Protein AF-A0A672K559-F1 (afdb_monomer_lite)

Structure (mmCIF, N/CA/C/O backbone):
data_AF-A0A672K559-F1
#
_entry.id   AF-A0A672K559-F1
#
loop_
_atom_site.group_PDB
_atom_site.id
_atom_site.type_symbol
_atom_site.label_atom_id
_atom_site.label_alt_id
_atom_site.label_comp_id
_atom_site.label_asym_id
_atom_site.label_entity_id
_atom_site.label_seq_id
_atom_site.pdbx_PDB_ins_code
_atom_site.Cartn_x
_atom_site.Cartn_y
_atom_site.Cartn_z
_atom_site.occupancy
_atom_site.B_iso_or_equiv
_atom_site.auth_seq_id
_atom_site.auth_comp_id
_atom_site.auth_asym_id
_atom_site.auth_atom_id
_atom_site.pdbx_PDB_model_num
ATOM 1 N N . MET A 1 1 ? 15.751 19.469 -13.334 1.00 46.34 1 MET A N 1
ATOM 2 C CA . MET A 1 1 ? 15.277 18.534 -12.292 1.00 46.34 1 MET A CA 1
ATOM 3 C C . MET A 1 1 ? 13.785 18.743 -12.144 1.00 46.34 1 MET A C 1
ATOM 5 O O . MET A 1 1 ? 13.338 19.421 -11.228 1.00 46.34 1 MET A O 1
ATOM 9 N N . GLU A 1 2 ? 13.014 18.216 -13.090 1.00 52.81 2 GLU A N 1
ATOM 10 C CA . GLU A 1 2 ? 11.556 18.189 -13.007 1.00 52.81 2 GLU A CA 1
ATOM 11 C C . GLU A 1 2 ? 11.130 16.982 -12.175 1.00 52.81 2 GLU A C 1
ATOM 13 O O . GLU A 1 2 ? 10.821 15.923 -12.704 1.00 52.81 2 GLU A O 1
ATOM 18 N N . PHE A 1 3 ? 11.205 17.116 -10.850 1.00 55.97 3 PHE A N 1
ATOM 19 C CA . PHE A 1 3 ? 10.983 15.975 -9.962 1.00 55.97 3 PHE A CA 1
ATOM 20 C C . PHE A 1 3 ? 9.495 15.672 -9.721 1.00 55.97 3 PHE A C 1
ATOM 22 O O . PHE A 1 3 ? 9.176 14.519 -9.490 1.00 55.97 3 PHE A O 1
ATOM 29 N N . LEU A 1 4 ? 8.561 16.633 -9.801 1.00 66.31 4 LEU A N 1
ATOM 30 C CA . LEU A 1 4 ? 7.144 16.386 -9.467 1.00 66.31 4 LEU A CA 1
ATOM 31 C C . LEU A 1 4 ? 6.189 17.339 -10.212 1.00 66.31 4 LEU A C 1
ATOM 33 O O . LEU A 1 4 ? 5.670 18.284 -9.624 1.00 66.31 4 LEU A O 1
ATOM 37 N N . ILE A 1 5 ? 5.930 17.120 -11.507 1.00 66.81 5 ILE A N 1
ATOM 38 C CA . ILE A 1 5 ? 4.896 17.900 -12.235 1.00 66.81 5 ILE A CA 1
ATOM 39 C C . ILE A 1 5 ? 3.468 17.375 -11.936 1.00 66.81 5 ILE A C 1
ATOM 41 O O . ILE A 1 5 ? 2.477 17.998 -12.308 1.00 66.81 5 ILE A O 1
ATOM 45 N N . GLY A 1 6 ? 3.324 16.263 -11.207 1.00 73.56 6 GLY A N 1
ATOM 46 C CA . GLY A 1 6 ? 2.030 15.662 -10.862 1.00 73.56 6 GLY A CA 1
ATOM 47 C C . GLY A 1 6 ? 1.850 15.427 -9.363 1.00 73.56 6 GLY A C 1
ATOM 48 O O . GLY A 1 6 ? 2.822 15.320 -8.618 1.00 73.56 6 GLY A O 1
ATOM 49 N N . SER A 1 7 ? 0.592 15.317 -8.919 1.00 86.44 7 SER A N 1
ATOM 50 C CA . SER A 1 7 ? 0.285 14.880 -7.550 1.00 86.44 7 SER A CA 1
ATOM 51 C C . SER A 1 7 ? 0.889 13.489 -7.309 1.00 86.44 7 SER A C 1
ATOM 53 O O . SER A 1 7 ? 0.720 12.622 -8.174 1.00 86.44 7 SER A O 1
ATOM 55 N N . PRO A 1 8 ? 1.515 13.227 -6.146 1.00 86.00 8 PRO A N 1
ATOM 56 C CA . PRO A 1 8 ? 2.073 11.913 -5.814 1.00 86.00 8 PRO A CA 1
ATOM 57 C C . PRO A 1 8 ? 1.017 10.797 -5.826 1.00 86.00 8 PRO A C 1
ATOM 59 O O . PRO A 1 8 ? 1.351 9.636 -6.034 1.00 86.00 8 PRO A O 1
ATOM 62 N N . PHE A 1 9 ? -0.267 11.139 -5.682 1.00 92.00 9 PHE A N 1
ATOM 63 C CA . PHE A 1 9 ? -1.381 10.191 -5.780 1.00 92.00 9 PHE A CA 1
ATOM 64 C C . PHE A 1 9 ? -1.872 9.944 -7.214 1.00 92.00 9 PHE A C 1
ATOM 66 O O . PHE A 1 9 ? -2.857 9.240 -7.406 1.00 92.00 9 PHE A O 1
ATOM 73 N N . SER A 1 10 ? -1.215 10.509 -8.230 1.00 89.94 10 SER A N 1
ATOM 74 C CA . SER A 1 10 ? -1.602 10.302 -9.636 1.00 89.94 10 SER A CA 1
ATOM 75 C C . SER A 1 10 ? -1.047 9.000 -10.216 1.00 89.94 10 SER A C 1
ATOM 77 O O . SER A 1 10 ? -1.578 8.513 -11.210 1.00 89.94 10 SER A O 1
ATOM 79 N N . SER A 1 11 ? 0.011 8.437 -9.622 1.00 88.81 11 SER A N 1
ATOM 80 C CA . SER A 1 11 ? 0.570 7.151 -10.046 1.00 88.81 11 SER A CA 1
ATOM 81 C C . SER A 1 11 ? -0.332 5.984 -9.613 1.00 88.81 11 SER A C 1
ATOM 83 O O . SER A 1 11 ? -1.062 6.114 -8.625 1.00 88.81 11 SER A O 1
ATOM 85 N N . PRO A 1 12 ? -0.275 4.823 -10.294 1.00 90.44 12 PRO A N 1
ATOM 86 C CA . PRO A 1 12 ? -1.035 3.640 -9.888 1.00 90.44 12 PRO A CA 1
ATOM 87 C C . PRO A 1 12 ? -0.805 3.250 -8.419 1.00 90.44 12 PRO A C 1
ATOM 89 O O . PRO A 1 12 ? -1.771 3.052 -7.681 1.00 90.44 12 PRO A O 1
ATOM 92 N N . VAL A 1 13 ? 0.456 3.231 -7.967 1.00 94.44 13 VAL A N 1
ATOM 93 C CA . VAL A 1 13 ? 0.811 2.965 -6.561 1.00 94.44 13 VAL A CA 1
ATOM 94 C C . VAL A 1 13 ? 0.306 4.068 -5.625 1.00 94.44 13 VAL A C 1
ATOM 96 O O . VAL A 1 13 ? -0.257 3.778 -4.571 1.00 94.44 13 VAL A O 1
ATOM 99 N N . GLY A 1 14 ? 0.408 5.337 -6.033 1.00 94.31 14 GLY A N 1
ATOM 100 C CA . GLY A 1 14 ? -0.054 6.485 -5.256 1.00 94.31 14 GLY A CA 1
ATOM 101 C C . GLY A 1 14 ? -1.558 6.445 -4.992 1.00 94.31 14 GLY A C 1
ATOM 102 O O . GLY A 1 14 ? -1.995 6.684 -3.867 1.00 94.31 14 GLY A O 1
ATOM 103 N N . GLN A 1 15 ? -2.359 6.055 -5.985 1.00 95.75 15 GLN A N 1
ATOM 104 C CA . GLN A 1 15 ? -3.801 5.869 -5.802 1.00 95.75 15 GLN A CA 1
ATOM 105 C C . GLN A 1 15 ? -4.121 4.774 -4.779 1.00 95.75 15 GLN A C 1
ATOM 107 O O . GLN A 1 15 ? -5.109 4.883 -4.050 1.00 95.75 15 GLN A O 1
ATOM 112 N N . ARG A 1 16 ? -3.313 3.706 -4.709 1.00 97.25 16 ARG A N 1
ATOM 113 C CA . ARG A 1 16 ? -3.528 2.625 -3.735 1.00 97.25 16 ARG A CA 1
ATOM 114 C C . ARG A 1 16 ? -3.103 3.042 -2.338 1.00 97.25 16 ARG A C 1
ATOM 116 O O . ARG A 1 16 ? -3.877 2.835 -1.408 1.00 97.25 16 ARG A O 1
ATOM 123 N N . ILE A 1 17 ? -1.979 3.746 -2.212 1.00 96.81 17 ILE A N 1
ATOM 124 C CA . ILE A 1 17 ? -1.544 4.365 -0.952 1.00 96.81 17 ILE A CA 1
ATOM 125 C C . ILE A 1 17 ? -2.621 5.316 -0.421 1.00 96.81 17 ILE A C 1
ATOM 127 O O . ILE A 1 17 ? -2.966 5.252 0.757 1.00 96.81 17 ILE A O 1
ATOM 131 N N . GLN A 1 18 ? -3.213 6.155 -1.278 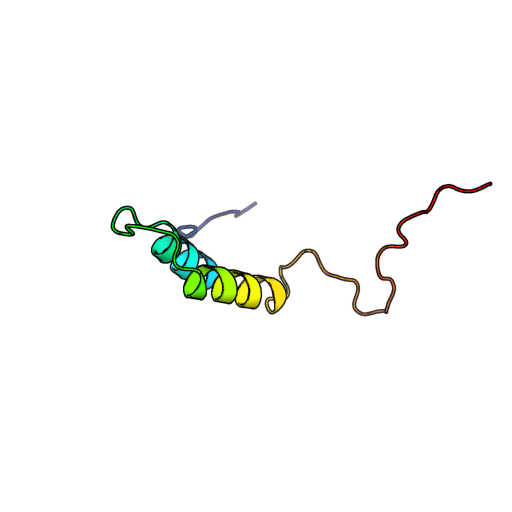1.00 97.50 18 GLN A N 1
ATOM 132 C CA . GLN A 1 18 ? -4.269 7.083 -0.864 1.00 97.50 18 GLN A CA 1
ATOM 133 C C . GLN A 1 18 ? -5.489 6.354 -0.277 1.00 97.50 18 GLN A C 1
ATOM 135 O O . GLN A 1 18 ? -6.082 6.821 0.693 1.00 97.50 18 GLN A O 1
ATOM 140 N N . LYS A 1 19 ? -5.858 5.197 -0.840 1.00 98.00 19 LYS A N 1
ATOM 141 C CA . LYS A 1 19 ? -6.951 4.365 -0.317 1.00 98.00 19 LYS A CA 1
ATOM 142 C C . LYS A 1 19 ? -6.560 3.675 0.991 1.00 98.00 19 LYS A C 1
ATOM 144 O O . LYS A 1 19 ? -7.324 3.754 1.947 1.00 98.00 19 LYS A O 1
ATOM 149 N N . ALA A 1 20 ? -5.372 3.071 1.045 1.00 98.19 20 ALA A N 1
ATOM 150 C CA . ALA A 1 20 ? -4.858 2.339 2.206 1.00 98.19 20 ALA A CA 1
ATOM 151 C C . ALA A 1 20 ? -4.607 3.235 3.435 1.00 98.19 20 ALA A C 1
ATOM 153 O O . ALA A 1 20 ? -4.562 2.747 4.558 1.00 98.19 20 ALA A O 1
ATOM 154 N N . THR A 1 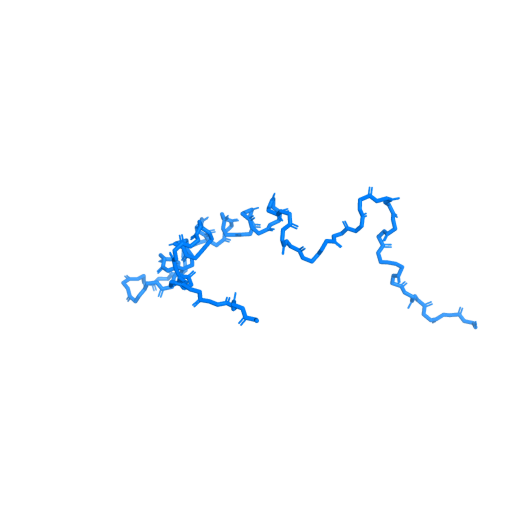21 ? -4.465 4.547 3.226 1.00 97.44 21 THR A N 1
ATOM 155 C CA . THR A 1 21 ? -4.235 5.555 4.278 1.00 97.44 21 THR A CA 1
ATOM 156 C C . THR A 1 21 ? -5.422 6.499 4.484 1.00 97.44 21 THR A C 1
ATOM 158 O O . THR A 1 21 ? -5.305 7.530 5.148 1.00 97.44 21 THR A O 1
ATOM 161 N N . SER A 1 22 ? -6.585 6.163 3.920 1.00 97.88 22 SER A N 1
ATOM 162 C CA . SER A 1 22 ? -7.798 6.957 4.087 1.00 97.88 22 SER A CA 1
ATOM 163 C C . SER A 1 22 ? -8.205 7.033 5.558 1.00 97.88 22 SER A C 1
ATOM 165 O O . SER A 1 22 ? -8.359 6.009 6.219 1.00 97.88 22 SER A O 1
ATOM 167 N N . ALA A 1 23 ? -8.499 8.239 6.047 1.00 97.31 23 ALA A N 1
ATOM 168 C CA . ALA A 1 23 ? -9.005 8.458 7.405 1.00 97.31 23 ALA A CA 1
ATOM 169 C C . ALA A 1 23 ? -10.367 7.782 7.681 1.00 97.31 23 ALA A C 1
ATOM 171 O O . ALA A 1 23 ? -10.815 7.745 8.823 1.00 97.31 23 ALA A O 1
ATOM 172 N N . ALA A 1 24 ? -11.042 7.270 6.645 1.00 97.56 24 ALA A N 1
ATOM 173 C CA . ALA A 1 24 ? -12.277 6.503 6.786 1.00 97.56 24 ALA A CA 1
ATOM 174 C C . ALA A 1 24 ? -12.046 5.032 7.188 1.00 97.56 24 ALA A C 1
ATOM 176 O O . ALA A 1 24 ? -12.993 4.371 7.623 1.00 97.56 24 ALA A O 1
ATOM 177 N N . LEU A 1 25 ? -10.824 4.506 7.039 1.00 97.38 25 LEU A N 1
ATOM 178 C CA . LEU A 1 25 ? -10.497 3.140 7.442 1.00 97.38 25 LEU A CA 1
ATOM 179 C C . LEU A 1 25 ? -10.527 3.011 8.969 1.00 97.38 25 LEU A C 1
ATOM 181 O O . LEU A 1 25 ? -9.933 3.808 9.687 1.00 97.38 25 LEU A O 1
ATOM 185 N N . GLN A 1 26 ? -11.222 1.984 9.463 1.00 98.06 26 GLN A N 1
ATOM 186 C CA . GLN A 1 26 ? -11.246 1.650 10.894 1.00 98.06 26 GLN A CA 1
ATOM 187 C C . GLN A 1 26 ? -9.982 0.892 11.332 1.00 98.06 26 GLN A C 1
ATOM 189 O O . GLN A 1 26 ? -9.591 0.952 12.492 1.00 98.06 26 GLN A O 1
ATOM 194 N N . THR A 1 27 ? -9.374 0.155 10.402 1.00 97.81 27 THR A N 1
ATOM 195 C CA . THR A 1 27 ? -8.155 -0.649 10.558 1.00 97.81 27 THR A CA 1
ATOM 196 C C . THR A 1 27 ? -7.508 -0.805 9.182 1.00 97.81 27 THR A C 1
ATOM 198 O O . THR A 1 27 ? -8.101 -0.443 8.162 1.00 97.81 27 THR A O 1
ATOM 201 N N . GLU A 1 28 ? -6.294 -1.328 9.155 1.00 97.94 28 GLU A N 1
ATOM 202 C CA . GLU A 1 28 ? -5.495 -1.570 7.970 1.00 97.94 28 GLU A CA 1
ATOM 203 C C . GLU A 1 28 ? -6.207 -2.497 6.978 1.00 97.94 28 GLU A C 1
ATOM 205 O O . GLU A 1 28 ? -6.629 -3.608 7.311 1.00 97.94 28 GLU A O 1
ATOM 210 N N . ASP A 1 29 ? -6.274 -2.069 5.717 1.00 98.19 29 ASP A N 1
ATOM 211 C CA . ASP A 1 29 ? -6.671 -2.939 4.615 1.00 98.19 29 ASP A CA 1
ATOM 212 C C . ASP A 1 29 ? -5.440 -3.701 4.108 1.00 98.19 29 ASP A C 1
ATOM 214 O O . ASP A 1 29 ? -4.677 -3.228 3.261 1.00 98.19 29 ASP A O 1
ATOM 218 N N . TRP A 1 30 ? -5.229 -4.900 4.653 1.00 98.31 30 TRP A N 1
ATOM 219 C CA . TRP A 1 30 ? -4.115 -5.762 4.255 1.00 98.31 30 TRP A CA 1
ATOM 220 C C . TRP A 1 30 ? -4.178 -6.203 2.793 1.00 98.31 30 TRP A C 1
ATOM 222 O O . TRP A 1 30 ? -3.130 -6.473 2.212 1.00 98.31 30 TRP A O 1
ATOM 232 N N . SER A 1 31 ? -5.363 -6.222 2.174 1.00 98.12 31 SER A N 1
ATOM 233 C CA . SER A 1 31 ? -5.473 -6.503 0.743 1.00 98.12 31 SER A CA 1
ATOM 234 C C . SER A 1 31 ? -4.855 -5.371 -0.074 1.00 98.12 31 SER A C 1
ATOM 236 O O . SER A 1 31 ? -4.079 -5.640 -0.987 1.00 98.12 31 SER A O 1
ATOM 238 N N . LEU A 1 32 ? -5.149 -4.111 0.272 1.00 97.94 32 LEU A N 1
ATOM 239 C CA . LEU A 1 32 ? -4.525 -2.953 -0.376 1.00 97.94 32 LEU A CA 1
ATOM 240 C C . LEU A 1 32 ? -3.023 -2.879 -0.089 1.00 97.94 32 LEU A C 1
ATOM 242 O O . LEU A 1 32 ? -2.258 -2.533 -0.984 1.00 97.94 32 LEU A O 1
ATOM 246 N N . ASN A 1 33 ? -2.593 -3.210 1.131 1.00 98.12 33 ASN A N 1
ATOM 247 C CA . ASN A 1 33 ? -1.171 -3.214 1.478 1.00 98.12 33 ASN A CA 1
ATOM 248 C C . ASN A 1 33 ? -0.378 -4.241 0.655 1.00 98.12 33 ASN A C 1
ATOM 250 O O . ASN A 1 33 ? 0.697 -3.911 0.163 1.00 98.12 33 ASN A O 1
ATOM 254 N N . LEU A 1 34 ? -0.909 -5.454 0.463 1.00 97.38 34 LEU A N 1
ATOM 255 C CA . LEU A 1 34 ? -0.259 -6.472 -0.369 1.00 97.38 34 LEU A CA 1
ATOM 256 C C . LEU A 1 34 ? -0.246 -6.075 -1.849 1.00 97.38 34 LEU A C 1
ATOM 258 O O . LEU A 1 34 ? 0.790 -6.184 -2.491 1.00 97.38 34 LEU A O 1
ATOM 262 N N . GLU A 1 35 ? -1.336 -5.500 -2.360 1.00 96.00 35 GLU A N 1
ATOM 263 C CA . GLU A 1 35 ? -1.378 -4.996 -3.737 1.00 96.00 35 GLU A CA 1
ATOM 264 C C . GLU A 1 35 ? -0.373 -3.853 -3.973 1.00 96.00 35 GLU A C 1
ATOM 266 O O . GLU A 1 35 ? 0.226 -3.756 -5.041 1.00 96.00 35 GLU A O 1
ATOM 271 N N . ILE A 1 36 ? -0.147 -2.984 -2.980 1.00 95.62 36 ILE A N 1
ATOM 272 C CA . ILE A 1 36 ? 0.910 -1.962 -3.046 1.00 95.62 36 ILE A CA 1
ATOM 273 C C . ILE A 1 36 ? 2.288 -2.623 -3.166 1.00 95.62 36 ILE A C 1
ATOM 275 O O . ILE A 1 36 ? 3.098 -2.171 -3.976 1.00 95.62 36 ILE A O 1
ATOM 279 N N . CYS A 1 37 ? 2.557 -3.674 -2.386 1.00 95.06 37 CYS A N 1
ATOM 280 C CA . CYS A 1 37 ? 3.810 -4.422 -2.473 1.00 95.06 37 CYS A CA 1
ATOM 281 C C . CYS A 1 37 ? 3.991 -5.066 -3.848 1.00 95.06 37 CYS A C 1
ATOM 283 O O . CYS A 1 37 ? 5.078 -4.955 -4.407 1.00 95.06 37 CYS A O 1
ATOM 285 N N . ASP A 1 38 ? 2.944 -5.674 -4.405 1.00 93.56 38 ASP A N 1
ATOM 286 C CA . ASP A 1 38 ? 2.987 -6.267 -5.743 1.00 93.56 38 ASP A CA 1
ATOM 287 C C . ASP A 1 38 ? 3.308 -5.201 -6.793 1.00 93.56 38 ASP A C 1
ATOM 289 O O . ASP A 1 38 ? 4.266 -5.354 -7.542 1.00 93.56 38 ASP A O 1
ATOM 293 N N . ILE A 1 39 ? 2.609 -4.057 -6.778 1.00 92.06 39 ILE A N 1
ATOM 294 C CA . ILE A 1 39 ? 2.883 -2.960 -7.717 1.00 92.06 39 ILE A CA 1
ATOM 295 C C . ILE A 1 39 ? 4.340 -2.498 -7.605 1.00 92.06 39 ILE A C 1
ATOM 297 O O . ILE A 1 39 ? 4.992 -2.353 -8.628 1.00 92.06 39 ILE A O 1
ATOM 301 N N . ILE A 1 40 ? 4.866 -2.284 -6.396 1.00 90.12 40 ILE A N 1
ATOM 302 C CA . ILE A 1 40 ? 6.254 -1.827 -6.206 1.00 90.12 40 ILE A CA 1
ATOM 303 C C . ILE A 1 40 ? 7.260 -2.875 -6.696 1.00 90.12 40 ILE A C 1
ATOM 305 O O . ILE A 1 40 ? 8.229 -2.515 -7.360 1.00 90.12 40 ILE A O 1
ATOM 309 N N . ASN A 1 41 ? 7.034 -4.149 -6.374 1.00 86.00 41 ASN A N 1
ATOM 310 C CA . ASN A 1 41 ? 7.936 -5.245 -6.723 1.00 86.00 41 ASN A CA 1
ATOM 311 C C . ASN A 1 41 ? 7.889 -5.601 -8.218 1.00 86.00 41 ASN A C 1
ATOM 313 O O . ASN A 1 41 ? 8.876 -6.105 -8.748 1.00 86.00 41 ASN A O 1
ATOM 317 N N . GLU A 1 42 ? 6.758 -5.364 -8.884 1.00 84.19 42 GLU A N 1
ATOM 318 C CA . GLU A 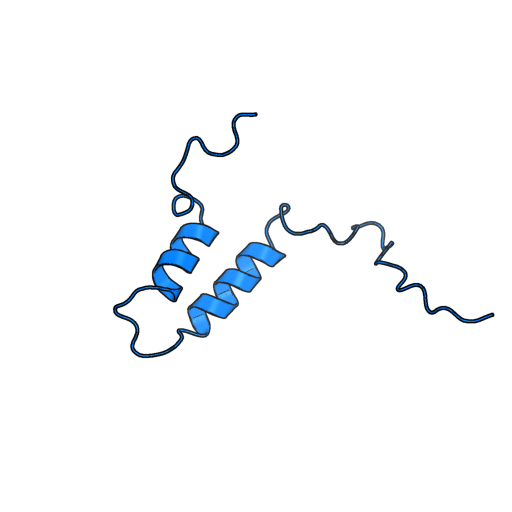1 42 ? 6.554 -5.644 -10.310 1.00 84.19 42 GLU A CA 1
ATOM 319 C C . GLU A 1 42 ? 6.846 -4.435 -11.213 1.00 84.19 42 GLU A C 1
ATOM 321 O O . GLU A 1 42 ? 7.018 -4.597 -12.422 1.00 84.19 42 GLU A O 1
ATOM 326 N N . THR A 1 43 ? 6.922 -3.216 -10.664 1.00 69.00 43 THR A N 1
ATOM 327 C CA . THR A 1 43 ? 7.383 -2.040 -11.415 1.00 69.00 43 THR A CA 1
ATOM 328 C C . THR A 1 43 ? 8.910 -1.959 -11.452 1.00 69.00 43 THR A C 1
ATOM 330 O O . THR A 1 43 ? 9.565 -2.043 -10.418 1.00 69.00 43 THR A O 1
ATOM 333 N N . ASP A 1 44 ? 9.465 -1.682 -12.638 1.00 56.22 44 ASP A N 1
ATOM 334 C CA . ASP A 1 44 ? 10.909 -1.531 -12.936 1.00 56.22 44 ASP A CA 1
ATOM 335 C C . ASP A 1 44 ? 11.615 -0.387 -12.152 1.00 56.22 44 ASP A C 1
ATOM 337 O O . ASP A 1 44 ? 12.809 -0.160 -12.311 1.00 56.22 44 ASP A O 1
ATOM 341 N N . ASP A 1 45 ? 10.880 0.336 -11.297 1.00 51.47 45 ASP A N 1
ATOM 342 C CA . ASP A 1 45 ? 11.337 1.462 -10.462 1.00 51.47 45 ASP A CA 1
ATOM 343 C C . ASP A 1 45 ? 11.557 1.065 -8.980 1.00 51.47 45 ASP A C 1
ATOM 345 O O . ASP A 1 45 ? 11.852 1.906 -8.128 1.00 51.47 45 ASP A O 1
ATOM 349 N N . GLY A 1 46 ? 11.414 -0.221 -8.629 1.00 50.88 46 GLY A N 1
ATOM 350 C CA . GLY A 1 46 ? 11.923 -0.741 -7.355 1.00 50.88 46 GLY A CA 1
ATOM 351 C C . GLY A 1 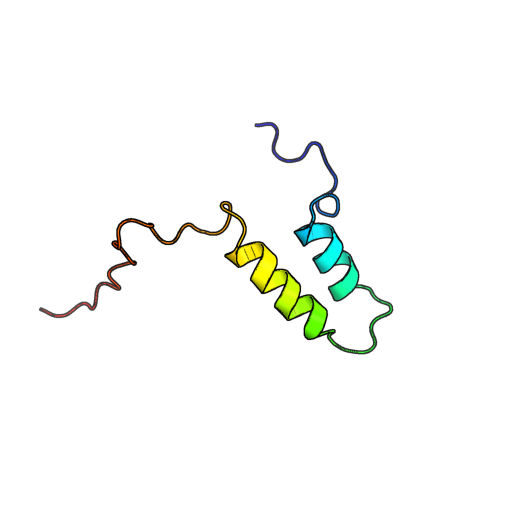46 ? 13.457 -0.623 -7.291 1.00 50.88 46 GLY A C 1
ATOM 352 O O . GLY A 1 46 ? 14.097 -0.544 -8.340 1.00 50.88 46 GLY A O 1
ATOM 353 N N . PRO A 1 47 ? 14.102 -0.607 -6.102 1.00 49.16 47 PRO A N 1
ATOM 354 C CA . PRO A 1 47 ? 15.559 -0.681 -6.017 1.00 49.16 47 PRO A CA 1
ATOM 355 C C . PRO A 1 47 ? 15.999 -1.984 -6.683 1.00 49.16 47 PRO A C 1
ATOM 357 O O . PRO A 1 47 ? 15.871 -3.058 -6.097 1.00 49.16 47 PRO A O 1
ATOM 360 N N . GLY A 1 48 ? 16.426 -1.865 -7.942 1.00 47.84 48 GLY A N 1
ATOM 361 C CA . GLY A 1 48 ? 16.619 -2.984 -8.843 1.00 47.84 48 GLY A CA 1
ATOM 362 C C . GLY A 1 48 ? 17.466 -4.048 -8.177 1.00 47.84 48 GLY A C 1
ATOM 363 O O . GLY A 1 48 ? 18.637 -3.826 -7.868 1.00 47.84 48 GLY A O 1
ATOM 364 N N . VAL A 1 49 ? 16.867 -5.214 -7.956 1.00 50.03 49 VAL A N 1
ATOM 365 C CA . VAL A 1 49 ? 17.652 -6.430 -7.812 1.00 50.03 49 VAL A CA 1
ATOM 366 C C . VAL A 1 49 ? 18.359 -6.594 -9.161 1.00 50.03 49 VAL A C 1
ATOM 368 O O . VAL A 1 49 ? 17.674 -6.639 -10.185 1.00 50.03 49 VAL A O 1
ATOM 371 N N . PRO A 1 50 ? 19.700 -6.623 -9.220 1.00 50.91 50 PRO A N 1
ATOM 372 C CA . PRO A 1 50 ? 20.395 -6.807 -10.485 1.00 50.91 50 PRO A CA 1
ATOM 373 C C . PRO A 1 50 ? 19.939 -8.119 -11.142 1.00 50.91 50 PRO A C 1
ATOM 375 O O . PRO A 1 50 ? 20.080 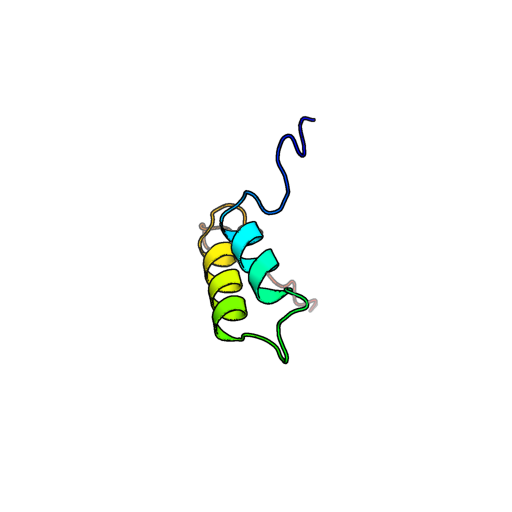-9.203 -10.574 1.00 50.91 50 PRO A O 1
ATOM 378 N N . HIS A 1 51 ? 19.349 -8.020 -12.336 1.00 49.47 51 HIS A N 1
ATOM 379 C CA . HIS A 1 51 ? 18.810 -9.156 -13.097 1.00 49.47 51 HIS A CA 1
ATOM 380 C C . HIS A 1 51 ? 19.895 -10.081 -13.691 1.00 49.47 51 HIS A C 1
ATOM 382 O O . HIS A 1 51 ? 19.578 -11.040 -14.392 1.00 49.47 51 HIS A O 1
ATOM 388 N N . ASP A 1 52 ? 21.173 -9.827 -13.412 1.00 56.78 52 ASP A N 1
ATOM 389 C CA . ASP A 1 52 ? 22.321 -10.644 -13.819 1.00 56.78 52 ASP A CA 1
ATOM 390 C C . ASP A 1 52 ? 22.694 -11.729 -12.788 1.00 56.78 52 ASP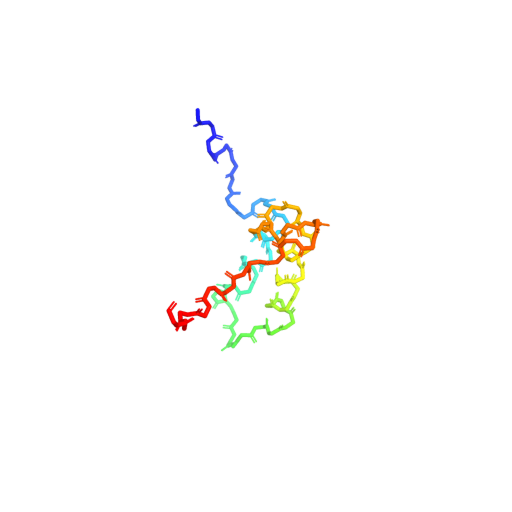 A C 1
ATOM 392 O O . ASP A 1 52 ? 23.685 -12.437 -12.958 1.00 56.78 52 ASP A O 1
ATOM 396 N N . GLY A 1 53 ? 21.907 -11.887 -11.718 1.00 48.91 53 GLY A N 1
ATOM 397 C CA . GLY A 1 53 ? 22.243 -12.807 -10.632 1.00 48.91 53 GLY A CA 1
ATOM 398 C C . GLY A 1 53 ? 23.337 -12.272 -9.704 1.00 48.91 53 GLY A C 1
ATOM 399 O O . GLY A 1 53 ? 23.734 -12.978 -8.776 1.00 48.91 53 GLY A O 1
ATOM 400 N N . SER A 1 54 ? 23.760 -11.015 -9.867 1.00 49.91 54 SER A N 1
ATOM 401 C CA . SER A 1 54 ? 24.565 -10.272 -8.894 1.00 49.91 54 SER A CA 1
ATOM 402 C C . SER A 1 54 ? 23.678 -9.769 -7.754 1.00 49.91 54 SER A C 1
ATOM 404 O O . SER A 1 54 ? 23.664 -8.584 -7.420 1.00 49.91 54 SER A O 1
ATOM 406 N N . GLY A 1 55 ? 22.886 -10.663 -7.153 1.00 49.38 55 GLY A N 1
ATOM 407 C CA . GLY A 1 55 ? 22.232 -10.372 -5.885 1.00 49.38 55 GLY A CA 1
ATOM 408 C C . GLY A 1 55 ? 23.305 -9.909 -4.908 1.00 49.38 55 GLY A C 1
ATOM 409 O O . GLY A 1 55 ? 24.359 -10.541 -4.827 1.00 49.38 55 GLY A O 1
ATOM 410 N N . LEU A 1 56 ? 23.052 -8.777 -4.244 1.00 49.56 56 LEU A N 1
ATOM 411 C CA . LEU A 1 56 ? 23.875 -8.209 -3.181 1.00 49.56 56 LEU A CA 1
ATOM 412 C C . LEU A 1 56 ? 24.611 -9.327 -2.446 1.00 49.56 56 LEU A C 1
ATOM 414 O O . LEU A 1 56 ? 24.009 -10.076 -1.674 1.00 49.56 56 LEU A O 1
ATOM 418 N N . SER A 1 57 ? 25.916 -9.441 -2.702 1.00 49.50 57 SER A N 1
ATOM 419 C CA . SER A 1 57 ? 26.800 -10.128 -1.783 1.00 49.50 57 SER A CA 1
ATOM 420 C C . SER A 1 57 ? 26.671 -9.343 -0.488 1.00 49.50 57 SER A C 1
ATOM 422 O O . SER A 1 57 ? 27.264 -8.275 -0.324 1.00 49.50 57 SER A O 1
ATOM 424 N N . LEU A 1 58 ? 25.797 -9.823 0.398 1.00 52.38 58 LEU A N 1
ATOM 425 C CA . LEU A 1 58 ? 25.889 -9.568 1.819 1.00 52.38 58 LEU A CA 1
ATOM 426 C C . LEU A 1 58 ? 27.304 -9.997 2.169 1.00 52.38 58 LEU A C 1
ATOM 428 O O . LEU A 1 58 ? 27.565 -11.188 2.348 1.00 52.38 58 LEU A O 1
ATOM 432 N N . ALA A 1 59 ? 28.218 -9.028 2.157 1.00 45.66 59 ALA A N 1
ATOM 433 C CA . ALA A 1 59 ? 29.575 -9.200 2.610 1.00 45.66 59 ALA A CA 1
ATOM 434 C C . ALA A 1 59 ? 29.477 -9.668 4.062 1.00 45.66 59 ALA A C 1
ATOM 436 O O . ALA A 1 59 ? 29.332 -8.869 4.983 1.00 45.66 59 ALA A O 1
ATOM 437 N N . HIS A 1 60 ? 29.478 -10.986 4.248 1.00 45.97 60 HIS A N 1
ATOM 438 C CA . HIS A 1 60 ? 29.802 -11.613 5.510 1.00 45.97 60 HIS A CA 1
ATOM 439 C C . HIS A 1 60 ? 31.255 -11.227 5.787 1.00 45.97 60 HIS A C 1
ATOM 441 O O . HIS A 1 60 ? 32.132 -11.615 5.011 1.00 45.97 60 HIS A O 1
ATOM 447 N N . PRO A 1 61 ? 31.541 -10.451 6.842 1.00 58.44 61 PRO A N 1
ATOM 448 C CA . PRO A 1 61 ? 32.913 -10.155 7.189 1.00 58.44 61 PRO A CA 1
ATOM 449 C C . PRO A 1 61 ? 33.463 -11.392 7.894 1.00 58.44 61 PRO A C 1
ATOM 451 O O . PRO A 1 61 ? 33.144 -11.620 9.054 1.00 58.44 61 PRO A O 1
ATOM 454 N N . HIS A 1 62 ? 34.256 -12.214 7.211 1.00 41.78 62 HIS A N 1
ATOM 455 C CA . HIS A 1 62 ? 35.069 -13.220 7.886 1.00 41.78 62 HIS A CA 1
ATOM 456 C C . HIS A 1 62 ? 36.407 -13.432 7.167 1.00 41.78 62 HIS A C 1
ATOM 458 O O . HIS A 1 62 ? 36.428 -13.819 6.001 1.00 41.78 62 HIS A O 1
ATOM 464 N N . ALA A 1 63 ? 37.464 -13.247 7.972 1.00 41.41 63 ALA A N 1
ATOM 465 C CA . ALA A 1 63 ? 38.909 -13.358 7.731 1.00 41.41 63 ALA A CA 1
ATOM 466 C C . ALA A 1 63 ? 39.589 -12.136 7.092 1.00 41.41 63 ALA A C 1
ATOM 468 O O . ALA A 1 63 ? 39.509 -11.957 5.859 1.00 41.41 63 ALA A O 1
#

InterPro domains:
  IPR002014 VHS domain [PF00790] (8-47)
  IPR002014 VHS domain [PS50179] (20-47)
  IPR008942 ENTH/VHS [G3DSA:1.25.40.90] (1-50)
  IPR008942 ENTH/VHS [SSF48464] (1-47)

pLDDT: mean 76.74, std 21.56, range [41.41, 98.31]

Radius of gyration: 16.94 Å; chains: 1; bounding box: 51×32×25 Å

Organism: Sinocyclocheilus grahami (NCBI:txid75366)

Secondary structure (DSSP, 8-state):
----SS-GGGSHHHHHHHHHT-TT-SS--HHHHHHHHHHHHHSTTSS---TTS----------

Sequence (63 aa):
MEFLIGSPFSSPVGQRIQKATSAALQTEDWSLNLEICDIINETDDGPGVPHDGSGLSLAHPHA

Foldseek 3Di:
DCPDPDDCLPDPLSVLVCVQPDPPDPDGDVVSVVVSVVCLVVDPPHPDQPPVPPGPPPPPDDD